Protein AF-C0KI57-F1 (afdb_monomer_lite)

InterPro domains:
  IPR005797 Cytochrome b/b6, N-terminal domain [PF00033] (1-76)
  IPR005797 Cytochrome b/b6, N-terminal domain [PS51002] (1-76)
  IPR016174 Di-haem cytochrome, transmembrane [SSF81342] (1-76)
  IPR027387 Cytochrome b/b6-like domain superfamily [G3DSA:1.20.810.10] (1-76)

pLDDT: mean 98.03, std 0.87, range [92.44, 98.69]

Structure (mmCIF, N/CA/C/O backbone):
data_AF-C0KI57-F1
#
_entry.id   AF-C0KI57-F1
#
loop_
_atom_site.group_PDB
_atom_site.id
_atom_site.type_symbol
_atom_site.label_atom_id
_atom_site.label_alt_id
_atom_site.label_comp_id
_atom_site.label_asym_id
_atom_site.label_entity_id
_atom_site.label_seq_id
_atom_site.pdbx_PDB_ins_code
_atom_site.Cartn_x
_atom_site.Cartn_y
_atom_site.Cartn_z
_atom_site.occupancy
_atom_site.B_iso_or_equiv
_atom_site.auth_seq_id
_atom_site.auth_comp_id
_atom_site.auth_asym_id
_atom_site.auth_atom_id
_atom_site.pdbx_PDB_model_num
ATOM 1 N N . HIS A 1 1 ? 7.933 6.983 -17.085 1.00 92.44 1 HIS A N 1
ATOM 2 C CA . HIS A 1 1 ? 8.878 5.888 -17.393 1.00 92.44 1 HIS A CA 1
ATOM 3 C C . HIS A 1 1 ? 8.209 4.519 -17.455 1.00 92.44 1 HIS A C 1
ATOM 5 O O . HIS A 1 1 ? 8.689 3.698 -18.219 1.00 92.44 1 HIS A O 1
ATOM 11 N N . TYR A 1 2 ? 7.145 4.259 -16.686 1.00 97.56 2 TYR A N 1
ATOM 12 C CA . TYR A 1 2 ? 6.356 3.032 -16.826 1.00 97.56 2 TYR A CA 1
ATOM 13 C C . TYR A 1 2 ? 5.429 3.099 -18.051 1.00 97.56 2 TYR A C 1
ATOM 15 O O . TYR A 1 2 ? 4.939 4.184 -18.374 1.00 97.56 2 TYR A O 1
ATOM 23 N N . THR A 1 3 ? 5.183 1.956 -18.694 1.00 97.94 3 THR A N 1
ATOM 24 C CA . THR A 1 3 ? 4.180 1.774 -19.753 1.00 97.94 3 THR A CA 1
ATOM 25 C C . THR A 1 3 ? 3.239 0.626 -19.381 1.00 97.94 3 THR A C 1
ATOM 27 O O . THR A 1 3 ? 3.683 -0.408 -18.895 1.00 97.94 3 THR A O 1
ATOM 30 N N . SER A 1 4 ? 1.933 0.796 -19.594 1.00 97.31 4 SER A N 1
ATOM 31 C CA . SER A 1 4 ? 0.904 -0.176 -19.181 1.00 97.31 4 SER A CA 1
ATOM 32 C C . SER A 1 4 ? 0.505 -1.174 -20.276 1.00 97.31 4 SER A C 1
ATOM 34 O O . SER A 1 4 ? -0.455 -1.919 -20.102 1.00 97.31 4 SER A O 1
ATOM 36 N N . ASP A 1 5 ? 1.192 -1.170 -21.419 1.00 97.88 5 ASP A N 1
ATOM 37 C CA . ASP A 1 5 ? 0.957 -2.146 -22.483 1.00 97.88 5 ASP A CA 1
ATOM 38 C C . ASP A 1 5 ? 1.633 -3.482 -22.144 1.00 97.88 5 ASP A C 1
ATOM 40 O O . ASP A 1 5 ? 2.795 -3.505 -21.731 1.00 97.88 5 ASP A O 1
ATOM 44 N N . ILE A 1 6 ? 0.929 -4.599 -22.349 1.00 97.81 6 ILE A N 1
ATOM 45 C CA . ILE A 1 6 ? 1.403 -5.939 -21.971 1.00 97.81 6 ILE A CA 1
ATOM 46 C C . ILE A 1 6 ? 2.770 -6.288 -22.575 1.00 97.81 6 ILE A C 1
ATOM 48 O O . ILE A 1 6 ? 3.578 -6.947 -21.923 1.00 97.81 6 ILE A O 1
ATOM 52 N N . SER A 1 7 ? 3.062 -5.815 -23.790 1.00 98.19 7 SER A N 1
ATOM 53 C CA . SER A 1 7 ? 4.319 -6.105 -24.484 1.00 98.19 7 SER A CA 1
ATOM 54 C C . SER A 1 7 ? 5.509 -5.311 -23.934 1.00 98.19 7 SER A C 1
ATOM 56 O O . SER A 1 7 ? 6.656 -5.716 -24.118 1.00 98.19 7 SER A O 1
ATOM 58 N N . THR A 1 8 ? 5.257 -4.203 -23.225 1.00 98.12 8 THR A N 1
ATOM 59 C CA . THR A 1 8 ? 6.303 -3.279 -22.746 1.00 98.12 8 THR A CA 1
ATOM 60 C C . THR A 1 8 ? 6.316 -3.062 -21.232 1.00 98.12 8 THR A C 1
ATOM 62 O O . THR A 1 8 ? 7.269 -2.484 -20.711 1.00 98.12 8 THR A O 1
ATOM 65 N N . ALA A 1 9 ? 5.322 -3.556 -20.490 1.00 98.12 9 ALA A N 1
ATOM 66 C CA . ALA A 1 9 ? 5.210 -3.315 -19.053 1.00 98.12 9 ALA A CA 1
ATOM 67 C C . ALA A 1 9 ? 6.449 -3.781 -18.279 1.00 98.12 9 ALA A C 1
ATOM 69 O O . ALA A 1 9 ? 7.040 -3.004 -17.527 1.00 98.12 9 ALA A O 1
ATOM 70 N N . PHE A 1 10 ? 6.907 -5.015 -18.510 1.00 98.06 10 PHE A N 1
ATOM 71 C CA . PHE A 1 10 ? 8.097 -5.536 -17.833 1.00 98.06 10 PHE A CA 1
ATOM 72 C C . PHE A 1 10 ? 9.373 -4.787 -18.244 1.00 98.06 10 PHE A C 1
ATOM 74 O O . PHE A 1 10 ? 10.145 -4.361 -17.382 1.00 98.06 10 PHE A O 1
ATOM 81 N N . SER A 1 11 ? 9.582 -4.573 -19.548 1.00 98.06 11 SER A N 1
ATOM 82 C CA . SER A 1 11 ? 10.783 -3.894 -20.044 1.00 98.06 11 SER A CA 1
ATOM 83 C C . SER A 1 11 ? 10.860 -2.445 -19.554 1.00 98.06 11 SER A C 1
ATOM 85 O O . SER A 1 11 ? 11.939 -1.993 -19.170 1.00 98.06 11 SER A O 1
ATOM 87 N N . SER A 1 12 ? 9.729 -1.744 -19.429 1.00 98.06 12 SER A N 1
ATOM 88 C CA . SER A 1 12 ? 9.688 -0.381 -18.888 1.00 98.06 12 SER A CA 1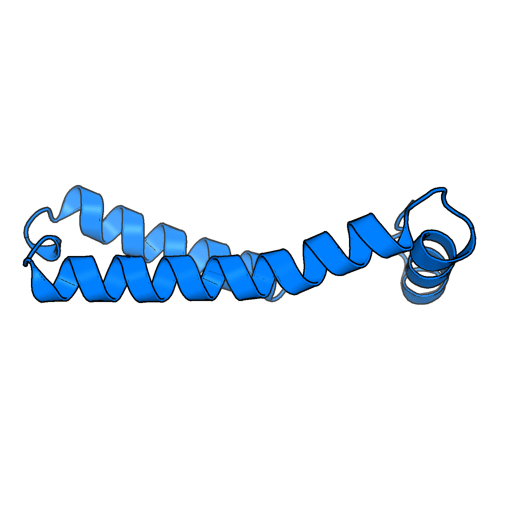
ATOM 89 C C . SER A 1 12 ? 10.120 -0.304 -17.415 1.00 98.06 12 SER A C 1
ATOM 91 O O . SER A 1 12 ? 10.839 0.622 -17.034 1.00 98.06 12 SER A O 1
ATOM 93 N N . VAL A 1 13 ? 9.787 -1.306 -16.588 1.00 98.12 13 VAL A N 1
ATOM 94 C CA . VAL A 1 13 ? 10.281 -1.400 -15.199 1.00 98.12 13 VAL A CA 1
ATOM 95 C C . VAL A 1 13 ? 11.783 -1.676 -15.171 1.00 98.12 13 VAL A C 1
ATOM 97 O O . VAL A 1 13 ? 12.501 -1.080 -14.366 1.00 98.12 13 VAL A O 1
ATOM 100 N N . THR A 1 14 ? 12.291 -2.532 -16.064 1.00 98.12 14 THR A N 1
ATOM 101 C CA . THR A 1 14 ? 13.742 -2.761 -16.156 1.00 98.12 14 THR A CA 1
ATOM 102 C C . THR A 1 14 ? 14.493 -1.502 -16.586 1.00 98.12 14 THR A C 1
ATOM 104 O O . THR A 1 14 ? 15.509 -1.178 -15.976 1.00 98.12 14 THR A O 1
ATOM 107 N N . HIS A 1 15 ? 13.942 -0.743 -17.535 1.00 98.00 15 HIS A N 1
ATOM 108 C CA . HIS A 1 15 ? 14.476 0.544 -17.970 1.00 98.00 15 HIS A CA 1
ATOM 109 C C . HIS A 1 15 ? 14.499 1.562 -16.818 1.00 98.00 15 HIS A C 1
ATOM 111 O O . HIS A 1 15 ? 15.502 2.240 -16.614 1.00 98.00 15 HIS A O 1
ATOM 117 N N . ILE A 1 16 ? 13.446 1.624 -15.986 1.00 98.31 16 ILE A N 1
ATOM 118 C CA . ILE A 1 16 ? 13.451 2.449 -14.763 1.00 98.31 16 ILE A CA 1
ATOM 119 C C . ILE A 1 16 ? 14.626 2.080 -13.858 1.00 98.31 16 ILE A C 1
ATOM 121 O O . ILE A 1 16 ? 15.340 2.955 -13.384 1.00 98.31 16 ILE A O 1
ATOM 125 N N . CYS A 1 17 ? 14.835 0.794 -13.593 1.00 98.06 17 CYS A N 1
ATOM 126 C CA . CYS A 1 17 ? 15.873 0.377 -12.656 1.00 98.06 17 CYS A CA 1
ATOM 127 C C . CYS A 1 17 ? 17.299 0.563 -13.197 1.00 98.06 17 CYS A C 1
ATOM 129 O O . CYS A 1 17 ? 18.208 0.753 -12.394 1.00 98.06 17 CYS A O 1
ATOM 131 N N . ARG A 1 18 ? 17.515 0.466 -14.514 1.00 97.81 18 ARG A N 1
ATOM 132 C CA . ARG A 1 18 ? 18.866 0.427 -15.102 1.00 97.81 18 ARG A CA 1
ATOM 133 C C . ARG 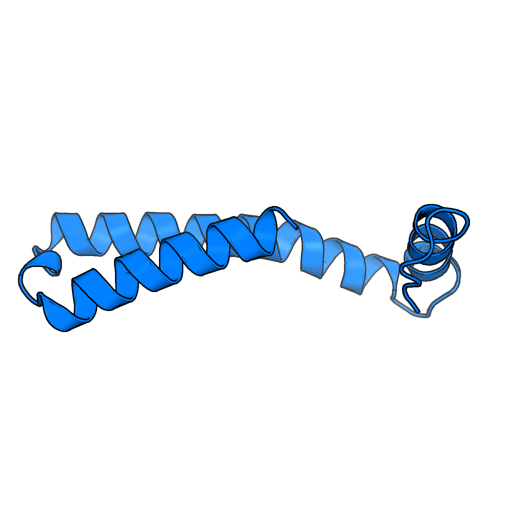A 1 18 ? 19.302 1.740 -15.738 1.00 97.81 18 ARG A C 1
ATOM 135 O O . ARG A 1 18 ? 20.457 2.118 -15.577 1.00 97.81 18 ARG A O 1
ATOM 142 N N . ASP A 1 19 ? 18.382 2.424 -16.406 1.00 97.62 19 ASP A N 1
ATOM 143 C CA . ASP A 1 19 ? 18.727 3.493 -17.347 1.00 97.62 19 ASP A CA 1
ATOM 144 C C . ASP A 1 19 ? 18.223 4.869 -16.885 1.00 97.62 19 ASP A C 1
ATOM 146 O O . ASP A 1 19 ? 18.699 5.905 -17.345 1.00 97.62 19 ASP A O 1
ATOM 150 N N . VAL A 1 20 ? 17.284 4.909 -15.932 1.00 97.88 20 VAL A N 1
ATOM 151 C CA . VAL A 1 20 ? 16.830 6.156 -15.301 1.00 97.88 20 VAL A CA 1
ATOM 152 C C . VAL A 1 20 ? 17.713 6.485 -14.098 1.00 97.88 20 VAL A C 1
ATOM 154 O O . VAL A 1 20 ? 17.894 5.663 -13.198 1.00 97.88 20 VAL A O 1
ATOM 157 N N . ASN A 1 21 ? 18.214 7.722 -14.036 1.00 98.19 21 ASN A N 1
ATOM 158 C CA . ASN A 1 21 ? 19.016 8.215 -12.913 1.00 98.19 21 ASN A CA 1
ATOM 159 C C . ASN A 1 21 ? 18.291 7.999 -11.574 1.00 98.19 21 ASN A C 1
ATOM 161 O O . ASN A 1 21 ? 17.177 8.481 -11.381 1.00 98.19 21 ASN A O 1
ATOM 165 N N . TYR A 1 22 ? 18.931 7.273 -10.652 1.00 97.88 22 TYR A N 1
ATOM 166 C CA . TYR A 1 22 ? 18.365 6.866 -9.354 1.00 97.88 22 TYR A CA 1
ATOM 167 C C . TYR A 1 22 ? 17.046 6.075 -9.428 1.00 97.88 22 TYR A C 1
ATOM 169 O O . TYR A 1 22 ? 16.390 5.870 -8.405 1.00 97.88 22 TYR A O 1
ATOM 177 N N . GLY A 1 23 ? 16.653 5.575 -10.601 1.00 98.19 23 GLY A N 1
ATOM 178 C CA . GLY A 1 23 ? 15.385 4.870 -10.763 1.00 98.19 23 GLY A CA 1
ATOM 179 C C . GLY A 1 23 ? 15.322 3.572 -9.953 1.00 98.19 23 GLY A C 1
ATOM 180 O O . GLY A 1 23 ? 14.276 3.263 -9.380 1.00 98.19 23 GLY A O 1
ATOM 181 N N . TRP A 1 24 ? 16.452 2.872 -9.777 1.00 97.88 24 TRP A N 1
ATOM 182 C CA . TRP A 1 24 ? 16.547 1.719 -8.871 1.00 97.88 24 TRP A CA 1
ATOM 183 C C . TRP A 1 24 ? 16.208 2.082 -7.421 1.00 97.88 24 TRP A C 1
ATOM 185 O O . TRP A 1 24 ? 15.516 1.321 -6.743 1.00 97.88 24 TRP A O 1
ATOM 195 N N . LEU A 1 25 ? 16.680 3.236 -6.940 1.00 98.00 25 LEU A N 1
ATOM 196 C CA . LEU A 1 25 ? 16.472 3.677 -5.565 1.00 98.00 25 LEU A CA 1
ATOM 197 C C . LEU A 1 25 ? 14.995 3.997 -5.356 1.00 98.00 25 LEU A C 1
ATOM 199 O O . LEU A 1 25 ? 14.386 3.493 -4.417 1.00 98.00 25 LEU A O 1
ATOM 203 N N . ILE A 1 26 ? 14.405 4.764 -6.274 1.00 98.31 26 ILE A N 1
ATOM 204 C CA . ILE A 1 26 ? 12.989 5.144 -6.218 1.00 98.31 26 ILE A CA 1
ATOM 205 C C . ILE A 1 26 ? 12.095 3.901 -6.294 1.00 98.31 26 ILE A C 1
ATOM 207 O O . ILE A 1 26 ? 11.167 3.764 -5.499 1.00 98.31 26 ILE A O 1
ATOM 211 N N . ARG A 1 27 ? 12.396 2.950 -7.190 1.00 97.88 27 ARG A N 1
ATOM 212 C CA . ARG A 1 27 ? 11.621 1.708 -7.321 1.00 97.88 27 ARG A CA 1
ATOM 213 C C . ARG A 1 27 ? 11.703 0.852 -6.059 1.00 97.88 27 ARG A C 1
ATOM 215 O O . ARG A 1 27 ? 10.683 0.329 -5.616 1.00 97.88 27 ARG A O 1
ATOM 222 N N . ASN A 1 28 ? 12.891 0.694 -5.473 1.00 98.12 28 ASN A N 1
ATOM 223 C CA . ASN A 1 28 ? 13.044 -0.060 -4.226 1.00 98.12 28 ASN A CA 1
ATOM 224 C C . ASN A 1 28 ? 12.381 0.650 -3.044 1.00 98.12 28 ASN A C 1
ATOM 226 O O . ASN A 1 28 ? 11.748 -0.016 -2.229 1.00 98.12 28 ASN A O 1
ATOM 230 N N . MET A 1 29 ? 12.476 1.977 -2.965 1.00 98.56 29 MET A N 1
ATOM 231 C CA . MET A 1 29 ? 11.779 2.767 -1.951 1.00 98.56 29 MET A CA 1
ATOM 232 C C . MET A 1 29 ? 10.264 2.593 -2.067 1.00 98.56 29 MET A C 1
ATOM 234 O O . MET A 1 29 ? 9.612 2.366 -1.059 1.00 98.56 29 MET A O 1
ATOM 238 N N . HIS A 1 30 ? 9.702 2.641 -3.276 1.00 98.25 30 HIS A N 1
ATOM 239 C CA . HIS A 1 30 ? 8.268 2.445 -3.486 1.00 98.25 30 HIS A CA 1
ATOM 240 C C . HIS A 1 30 ? 7.818 1.038 -3.057 1.00 98.25 30 HIS A C 1
ATOM 242 O O . HIS A 1 30 ? 6.875 0.902 -2.281 1.00 98.25 30 HIS A O 1
ATOM 248 N N . ALA A 1 31 ? 8.542 -0.004 -3.484 1.00 98.06 31 ALA A N 1
ATOM 249 C CA . ALA A 1 31 ? 8.217 -1.389 -3.142 1.00 98.06 31 ALA A CA 1
ATOM 250 C C . ALA A 1 31 ? 8.323 -1.672 -1.630 1.00 98.06 31 ALA A C 1
ATOM 252 O O . ALA A 1 31 ? 7.401 -2.225 -1.037 1.00 98.06 31 ALA A O 1
ATOM 253 N N . ASN A 1 32 ? 9.419 -1.263 -0.981 1.00 98.38 32 ASN A N 1
ATOM 254 C CA . ASN A 1 32 ? 9.575 -1.439 0.468 1.00 98.38 32 ASN A CA 1
ATOM 255 C C . ASN A 1 32 ? 8.657 -0.500 1.265 1.00 98.38 32 ASN A C 1
ATOM 257 O O . ASN A 1 32 ? 8.183 -0.858 2.342 1.00 98.38 32 ASN A O 1
ATOM 261 N N . GLY A 1 33 ? 8.378 0.686 0.723 1.00 98.50 33 GLY A N 1
ATOM 262 C CA . GLY A 1 33 ? 7.458 1.665 1.287 1.00 98.50 33 GLY A CA 1
ATOM 263 C C . GLY A 1 33 ? 6.038 1.123 1.397 1.00 98.50 33 GLY A C 1
ATOM 264 O O . GLY A 1 33 ? 5.401 1.343 2.422 1.00 98.50 33 GLY A O 1
ATOM 265 N N . ALA A 1 34 ? 5.573 0.343 0.415 1.00 98.12 34 ALA A N 1
ATOM 266 C CA . ALA A 1 34 ? 4.283 -0.341 0.496 1.00 98.12 34 ALA A CA 1
ATOM 267 C C . ALA A 1 34 ? 4.220 -1.303 1.699 1.00 98.12 34 ALA A C 1
ATOM 269 O O . ALA A 1 34 ? 3.287 -1.232 2.498 1.00 98.12 34 ALA A O 1
ATOM 270 N N . SER A 1 35 ? 5.246 -2.135 1.906 1.00 98.00 35 SER A N 1
ATOM 271 C CA . SER A 1 35 ? 5.325 -3.025 3.076 1.00 98.00 35 SER A CA 1
ATOM 272 C C . SER A 1 35 ? 5.369 -2.252 4.397 1.00 98.00 35 SER A C 1
ATOM 274 O O . SER A 1 35 ? 4.662 -2.593 5.345 1.00 98.00 35 SER A O 1
ATOM 276 N N . PHE A 1 36 ? 6.166 -1.181 4.460 1.00 98.19 36 PHE A N 1
ATOM 277 C CA . PHE A 1 36 ? 6.231 -0.310 5.634 1.00 98.19 36 PHE A CA 1
ATOM 278 C C . PHE A 1 36 ? 4.874 0.336 5.946 1.00 98.19 36 PHE A C 1
ATOM 280 O O . PHE A 1 36 ? 4.475 0.414 7.106 1.00 98.19 36 PHE A O 1
ATOM 287 N N . PHE A 1 37 ? 4.123 0.721 4.915 1.00 97.81 37 PHE A N 1
ATOM 288 C CA . PHE A 1 37 ? 2.790 1.292 5.065 1.00 97.81 37 PHE A CA 1
ATOM 289 C C . PHE A 1 37 ? 1.823 0.320 5.760 1.00 97.81 37 PHE A C 1
ATOM 291 O O . PHE A 1 37 ? 1.115 0.716 6.688 1.00 97.81 37 PHE A O 1
ATOM 298 N N . PHE A 1 38 ? 1.849 -0.969 5.402 1.00 98.19 38 PHE A N 1
ATOM 299 C C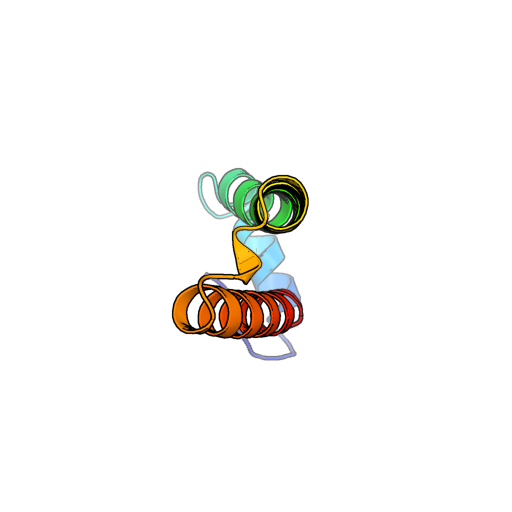A . PHE A 1 38 ? 1.063 -1.995 6.101 1.00 98.19 38 PHE A CA 1
ATOM 300 C C . PHE A 1 38 ? 1.511 -2.206 7.547 1.00 98.19 38 PHE A C 1
ATOM 302 O O . PHE A 1 38 ? 0.661 -2.342 8.425 1.00 98.19 38 PHE A O 1
ATOM 309 N N . ILE A 1 39 ? 2.819 -2.170 7.827 1.00 98.56 39 ILE A N 1
ATOM 310 C CA . ILE A 1 39 ? 3.327 -2.221 9.207 1.00 98.56 39 ILE A CA 1
ATOM 311 C C . ILE A 1 39 ? 2.739 -1.061 10.027 1.00 98.56 39 ILE A C 1
ATOM 313 O O . ILE A 1 39 ? 2.212 -1.282 11.120 1.00 98.56 39 ILE A O 1
ATOM 317 N N . CYS A 1 40 ? 2.756 0.162 9.489 1.00 98.69 40 CYS A N 1
ATOM 318 C CA . CYS A 1 40 ? 2.152 1.328 10.135 1.00 98.69 40 CYS A CA 1
ATOM 319 C C . CYS A 1 40 ? 0.648 1.153 10.371 1.00 98.69 40 CYS A C 1
ATOM 321 O O . CYS A 1 40 ? 0.171 1.452 11.466 1.00 98.69 40 CYS A O 1
ATOM 323 N N . ILE A 1 41 ? -0.096 0.651 9.382 1.00 98.56 41 ILE A N 1
ATOM 324 C CA . ILE A 1 41 ? -1.539 0.420 9.511 1.00 98.56 41 ILE A CA 1
ATOM 325 C C . ILE A 1 41 ? -1.843 -0.623 10.585 1.00 98.56 41 ILE A C 1
ATOM 327 O O . ILE A 1 41 ? -2.700 -0.384 11.433 1.00 98.56 41 ILE A O 1
ATOM 331 N N . TYR A 1 42 ? -1.141 -1.756 10.605 1.00 98.50 42 TYR A N 1
ATOM 332 C CA . TYR A 1 42 ? -1.390 -2.788 11.610 1.00 98.50 42 TYR A CA 1
ATOM 333 C C . TYR A 1 42 ? -1.070 -2.297 13.020 1.00 98.50 42 TYR A C 1
ATOM 335 O O . TYR A 1 42 ? -1.866 -2.518 13.934 1.00 98.50 42 TYR A O 1
ATOM 343 N N . MET A 1 43 ? 0.025 -1.550 13.198 1.00 98.56 43 MET A N 1
ATOM 344 C CA . MET A 1 43 ? 0.314 -0.891 14.476 1.00 98.56 43 MET A CA 1
ATOM 345 C C . MET A 1 43 ? -0.763 0.137 14.851 1.00 98.56 43 MET A C 1
ATOM 347 O O . MET A 1 43 ? -1.179 0.199 16.008 1.00 98.56 43 MET A O 1
ATOM 351 N N . HIS A 1 44 ? -1.257 0.920 13.888 1.00 98.62 44 HIS A N 1
ATOM 352 C CA . HIS A 1 44 ? -2.319 1.902 14.107 1.00 98.62 44 HIS A CA 1
ATOM 353 C C . HIS A 1 44 ? -3.633 1.242 14.562 1.00 98.62 44 HIS A C 1
ATOM 355 O O . HIS A 1 44 ? -4.242 1.692 15.535 1.00 98.62 44 HIS A O 1
ATOM 361 N N . ILE A 1 45 ? -4.034 0.142 13.916 1.00 98.62 45 ILE A N 1
ATOM 362 C CA . ILE A 1 45 ? -5.219 -0.645 14.285 1.00 98.62 45 ILE A CA 1
ATOM 363 C C . ILE A 1 45 ? -5.032 -1.270 15.669 1.00 98.62 45 ILE A C 1
ATOM 365 O O . ILE A 1 45 ? -5.914 -1.134 16.515 1.00 98.62 45 ILE A O 1
ATOM 369 N N . ALA A 1 46 ? -3.881 -1.897 15.936 1.00 98.62 46 ALA A N 1
ATOM 370 C CA . ALA A 1 46 ? -3.582 -2.507 17.231 1.00 98.62 46 ALA A CA 1
ATOM 371 C C . ALA A 1 46 ? -3.666 -1.485 18.374 1.00 98.62 46 ALA A C 1
ATOM 373 O O . ALA A 1 46 ? -4.324 -1.732 19.385 1.00 98.62 46 ALA A O 1
ATOM 374 N N . ARG A 1 47 ? -3.089 -0.291 18.183 1.00 98.69 47 ARG A N 1
ATOM 375 C CA . ARG A 1 47 ? -3.228 0.844 19.106 1.00 98.69 47 ARG A CA 1
ATOM 376 C C . ARG A 1 47 ? -4.695 1.238 19.287 1.00 98.69 47 ARG A C 1
ATOM 378 O O . ARG A 1 47 ? -5.124 1.502 20.408 1.00 98.69 47 ARG A O 1
ATOM 385 N N . GLY A 1 48 ? -5.465 1.294 18.202 1.00 98.44 48 GLY A N 1
ATOM 386 C CA . GLY A 1 48 ? -6.883 1.647 18.244 1.00 98.44 48 GLY A CA 1
ATOM 387 C C . GLY A 1 48 ? -7.731 0.641 19.027 1.00 98.44 48 GLY A C 1
ATOM 388 O O . GLY A 1 48 ? -8.629 1.047 19.764 1.00 98.44 48 GLY A O 1
ATOM 389 N N . LEU A 1 49 ? -7.411 -0.650 18.932 1.00 98.44 49 LEU A N 1
ATOM 390 C CA . LEU A 1 49 ? -8.041 -1.706 19.726 1.00 98.44 49 LEU A CA 1
ATOM 391 C C . LEU A 1 49 ? -7.622 -1.634 21.199 1.00 98.44 49 LEU A C 1
ATOM 393 O O . LEU A 1 49 ? -8.487 -1.651 22.071 1.00 98.44 49 LEU A O 1
ATOM 397 N N . TYR A 1 50 ? -6.321 -1.483 21.471 1.00 98.56 50 TYR A N 1
ATOM 398 C CA . TYR A 1 50 ? -5.769 -1.454 22.829 1.00 98.56 50 TYR A CA 1
ATOM 399 C C . TYR A 1 50 ? -6.323 -0.298 23.676 1.00 98.56 50 TYR A C 1
ATOM 401 O O . TYR A 1 50 ? -6.681 -0.496 24.832 1.00 98.56 50 TYR A O 1
ATOM 409 N N . TYR A 1 51 ? -6.450 0.902 23.098 1.00 98.50 51 TYR A N 1
ATOM 410 C CA . TYR A 1 51 ? -6.969 2.085 23.801 1.00 98.50 51 TYR A CA 1
ATOM 411 C C . TYR A 1 51 ? -8.475 2.323 23.603 1.00 98.50 51 TYR A C 1
ATOM 413 O O . TYR A 1 51 ? -8.968 3.401 23.929 1.00 98.50 51 TYR A O 1
ATOM 421 N N . GLY A 1 52 ? -9.217 1.376 23.018 1.00 97.88 52 GLY A N 1
ATOM 422 C CA . GLY A 1 52 ? -10.660 1.538 22.803 1.00 97.88 52 GLY A CA 1
ATOM 423 C C . GLY A 1 52 ? -11.039 2.664 21.830 1.00 97.88 52 GLY A C 1
ATOM 424 O O . GLY A 1 52 ? -12.163 3.156 21.853 1.00 97.88 52 GLY A O 1
ATOM 425 N N . SER A 1 53 ? -10.128 3.093 20.951 1.00 97.81 53 SER A N 1
ATOM 426 C CA . SER A 1 53 ? -10.383 4.185 19.997 1.00 97.81 53 SER A CA 1
ATOM 427 C C . SER A 1 53 ? -11.462 3.837 18.959 1.00 97.81 53 SER A C 1
ATOM 429 O O . SER A 1 53 ? -12.043 4.740 18.365 1.00 97.81 53 SER A O 1
ATOM 431 N N . TYR A 1 54 ? -11.798 2.553 18.788 1.00 97.44 54 TYR A N 1
ATOM 432 C CA . TYR A 1 54 ? -12.930 2.094 17.970 1.00 97.44 54 TYR A CA 1
ATOM 433 C C . TYR A 1 54 ? -14.310 2.538 18.496 1.00 97.44 54 TYR A C 1
ATOM 435 O O . TYR A 1 54 ? -15.329 2.337 17.828 1.00 97.44 54 TYR A O 1
ATOM 443 N N . LEU A 1 55 ? -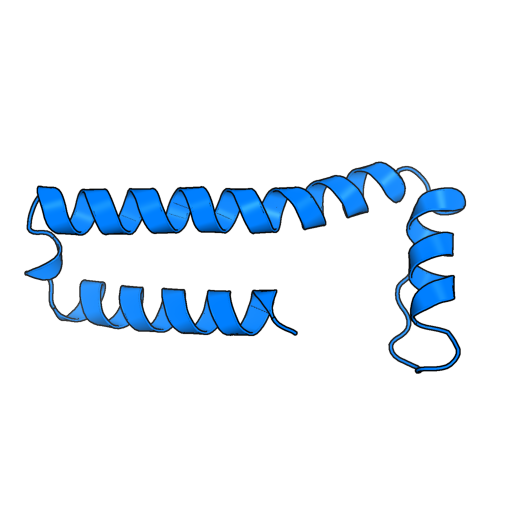14.376 3.123 19.700 1.00 97.56 55 LEU A N 1
ATOM 444 C CA . LEU A 1 55 ? -15.583 3.768 20.220 1.00 97.56 55 LEU A CA 1
ATOM 445 C C . LEU A 1 55 ? -15.931 5.050 19.446 1.00 97.56 55 LEU A C 1
ATOM 447 O O . LEU A 1 55 ? -17.108 5.392 19.351 1.00 97.56 55 LEU A O 1
ATOM 451 N N . TYR A 1 56 ? -14.949 5.709 18.818 1.00 97.94 56 TYR A N 1
ATOM 452 C CA . TYR A 1 56 ? -15.181 6.805 17.874 1.00 97.94 56 TYR A CA 1
ATOM 453 C C . TYR A 1 56 ? -15.651 6.245 16.525 1.00 97.94 56 TYR A C 1
ATOM 455 O O . TYR A 1 56 ? -14.863 6.088 15.593 1.00 97.94 56 TYR A O 1
ATOM 463 N N . LYS A 1 57 ? -16.941 5.899 16.446 1.00 97.12 57 LYS A N 1
ATOM 464 C CA . LYS A 1 57 ? -17.523 5.098 15.356 1.00 97.12 57 LYS A CA 1
ATOM 465 C C . LYS A 1 57 ? -17.282 5.663 13.960 1.00 97.12 57 LYS A C 1
ATOM 467 O O . LYS A 1 57 ? -16.830 4.914 13.102 1.00 97.12 57 LYS A O 1
ATOM 472 N N . GLU A 1 58 ? -17.504 6.957 13.750 1.00 98.25 58 GLU A N 1
ATOM 473 C CA . GLU A 1 58 ? -17.280 7.584 12.440 1.00 98.25 58 GLU A CA 1
ATOM 474 C C . GLU A 1 58 ? -15.812 7.469 12.007 1.00 98.25 58 GLU A C 1
ATOM 476 O O . GLU A 1 58 ? -15.510 6.948 10.934 1.00 98.25 58 GLU A O 1
ATOM 481 N N . THR A 1 59 ? -14.878 7.849 12.886 1.00 98.31 59 THR A N 1
ATOM 482 C CA . THR A 1 59 ? -13.434 7.751 12.624 1.00 98.31 59 THR A CA 1
ATOM 483 C C . THR A 1 59 ? -12.993 6.308 12.390 1.00 98.31 59 THR A C 1
ATOM 485 O O . THR A 1 59 ? -12.192 6.043 11.497 1.00 98.31 59 THR A O 1
ATOM 488 N N . TRP A 1 60 ? -13.520 5.362 13.170 1.00 98.62 60 TRP A N 1
ATOM 489 C CA . TRP A 1 60 ? -13.192 3.946 13.028 1.00 98.62 60 TRP A CA 1
ATOM 490 C C . TRP A 1 60 ? -13.693 3.372 11.702 1.00 98.62 60 TRP A C 1
ATOM 492 O O . TRP A 1 60 ? -12.934 2.706 11.004 1.00 98.62 60 TRP A O 1
ATOM 502 N N . ASN A 1 61 ? -14.936 3.674 11.316 1.00 98.25 61 ASN A N 1
ATOM 503 C CA . ASN A 1 61 ? -15.513 3.226 10.050 1.00 98.25 61 ASN A CA 1
ATOM 504 C C . ASN A 1 61 ? -14.743 3.796 8.849 1.00 98.25 61 ASN A C 1
ATOM 506 O O . ASN A 1 61 ? -14.423 3.048 7.925 1.00 98.25 61 ASN A O 1
ATOM 510 N N . ILE A 1 62 ? -14.362 5.080 8.891 1.00 98.62 62 ILE A N 1
ATOM 511 C CA . ILE A 1 62 ? -13.473 5.680 7.882 1.00 98.62 62 ILE A CA 1
ATOM 512 C C . ILE A 1 62 ? -12.125 4.949 7.858 1.00 98.62 62 ILE A C 1
ATOM 514 O O . ILE A 1 62 ? -11.629 4.621 6.783 1.00 98.62 62 ILE A O 1
ATOM 518 N N . GLY A 1 63 ? -11.551 4.627 9.021 1.00 98.50 63 GLY A N 1
ATOM 519 C CA . GLY A 1 63 ? -10.318 3.844 9.126 1.00 98.50 63 GLY A CA 1
ATOM 520 C C . GLY A 1 63 ? -10.412 2.459 8.473 1.00 98.50 63 GLY A C 1
ATOM 521 O O . GLY A 1 63 ? -9.486 2.049 7.776 1.00 98.50 63 GLY A O 1
ATOM 522 N N . VAL A 1 64 ? -11.541 1.758 8.629 1.00 98.56 64 VAL A N 1
ATOM 523 C CA . VAL A 1 64 ? -11.795 0.467 7.962 1.00 98.56 64 VAL A CA 1
ATOM 524 C C . VAL A 1 64 ? -11.888 0.638 6.443 1.00 98.56 64 VAL A C 1
ATOM 526 O O . VAL A 1 64 ? -11.288 -0.141 5.706 1.00 98.56 64 VAL A O 1
ATOM 529 N N . VAL A 1 65 ? -12.579 1.674 5.958 1.00 98.62 65 VAL A N 1
ATOM 530 C CA . VAL A 1 65 ? -12.635 1.976 4.517 1.00 98.62 65 VAL A CA 1
ATOM 531 C C . VAL A 1 65 ? -11.240 2.292 3.972 1.00 98.62 65 VAL A C 1
ATOM 533 O O . VAL A 1 65 ? -10.861 1.758 2.932 1.00 98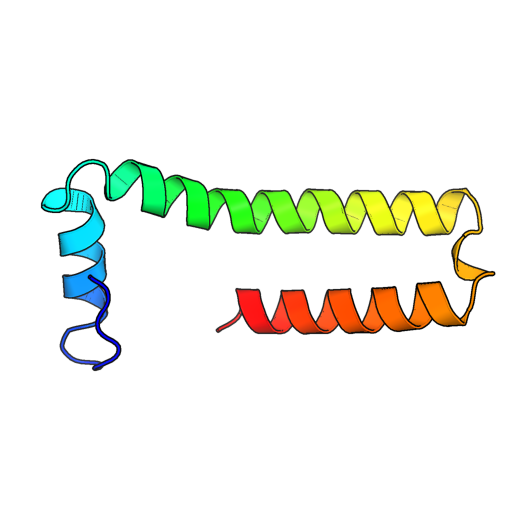.62 65 VAL A O 1
ATOM 536 N N . LEU A 1 66 ? -10.443 3.093 4.686 1.00 98.62 66 LEU A N 1
ATOM 537 C CA . LEU A 1 66 ? -9.061 3.396 4.306 1.00 98.62 66 LEU A CA 1
ATOM 538 C C . LEU A 1 66 ? -8.193 2.134 4.244 1.00 98.62 66 LEU A C 1
ATOM 540 O O . LEU A 1 66 ? -7.436 1.980 3.289 1.00 98.62 66 LEU A O 1
ATOM 544 N N . LEU A 1 67 ? -8.332 1.210 5.201 1.00 98.44 67 LEU A N 1
ATOM 545 C CA . LEU A 1 67 ? -7.648 -0.086 5.155 1.00 98.44 67 LEU A CA 1
ATOM 546 C C . LEU A 1 67 ? -7.991 -0.845 3.863 1.00 98.44 67 LEU A C 1
ATOM 548 O O . LEU A 1 67 ? -7.084 -1.290 3.162 1.00 98.44 67 LEU A O 1
ATOM 552 N N . LEU A 1 68 ? -9.278 -0.955 3.516 1.00 98.50 68 LEU A N 1
ATOM 553 C CA . LEU A 1 68 ? -9.717 -1.657 2.305 1.00 98.50 68 LEU A CA 1
ATOM 554 C C . LEU A 1 68 ? -9.216 -0.979 1.022 1.00 98.50 68 LEU A C 1
ATOM 556 O O . LEU A 1 68 ? -8.761 -1.661 0.105 1.00 98.50 68 LEU A O 1
ATOM 560 N N . LEU A 1 69 ? -9.249 0.355 0.961 1.00 98.62 69 LEU A N 1
ATOM 561 C CA . LEU A 1 69 ? -8.722 1.117 -0.175 1.00 98.62 69 LEU A CA 1
ATOM 562 C C . LEU A 1 69 ? -7.217 0.889 -0.363 1.00 98.62 69 LEU A C 1
ATOM 564 O O . LEU A 1 69 ? -6.756 0.708 -1.490 1.00 98.62 69 LEU A O 1
ATOM 568 N N . VAL A 1 70 ? -6.450 0.855 0.727 1.00 98.38 70 VAL A N 1
ATOM 569 C CA . VAL A 1 70 ? -5.003 0.602 0.686 1.00 98.38 70 VAL A CA 1
ATOM 570 C C . VAL A 1 70 ? -4.708 -0.835 0.261 1.00 98.38 70 VAL A C 1
ATOM 572 O O . VAL A 1 70 ? -3.810 -1.050 -0.549 1.00 98.38 70 VAL A O 1
ATOM 575 N N . MET A 1 71 ? -5.485 -1.813 0.740 1.00 98.25 71 MET A N 1
ATOM 576 C CA . MET A 1 71 ? -5.381 -3.206 0.291 1.00 98.25 71 MET A CA 1
ATOM 577 C C . MET A 1 71 ? -5.628 -3.338 -1.213 1.00 98.25 71 MET A C 1
ATOM 579 O O . MET A 1 71 ? -4.836 -3.982 -1.895 1.00 98.25 71 MET A O 1
ATOM 583 N N . MET A 1 72 ? -6.675 -2.695 -1.742 1.00 98.25 72 MET A N 1
ATOM 584 C CA . MET A 1 72 ? -6.932 -2.684 -3.186 1.00 98.25 72 MET A CA 1
ATOM 585 C C . MET A 1 72 ? -5.802 -1.995 -3.957 1.00 98.25 72 MET A C 1
ATOM 587 O O . MET A 1 72 ? -5.335 -2.531 -4.952 1.00 98.25 72 MET A O 1
ATOM 591 N N . THR A 1 73 ? -5.320 -0.847 -3.475 1.00 98.12 73 THR A N 1
ATOM 592 C CA . THR A 1 73 ? -4.240 -0.094 -4.137 1.00 98.12 73 THR A CA 1
ATOM 593 C C . THR A 1 73 ? -2.927 -0.877 -4.186 1.00 98.12 73 THR A C 1
ATOM 595 O O . THR A 1 73 ? -2.202 -0.767 -5.161 1.00 98.12 73 THR A O 1
ATOM 598 N N . ALA A 1 74 ? -2.610 -1.667 -3.157 1.00 96.56 74 ALA A N 1
ATOM 599 C CA . ALA A 1 74 ? -1.397 -2.484 -3.132 1.00 96.56 74 ALA A CA 1
ATOM 600 C C . ALA A 1 74 ? -1.507 -3.786 -3.945 1.00 96.56 74 ALA A C 1
ATOM 602 O O . ALA A 1 74 ? -0.490 -4.428 -4.204 1.00 96.56 74 ALA A O 1
ATOM 603 N N . PHE A 1 75 ? -2.729 -4.207 -4.28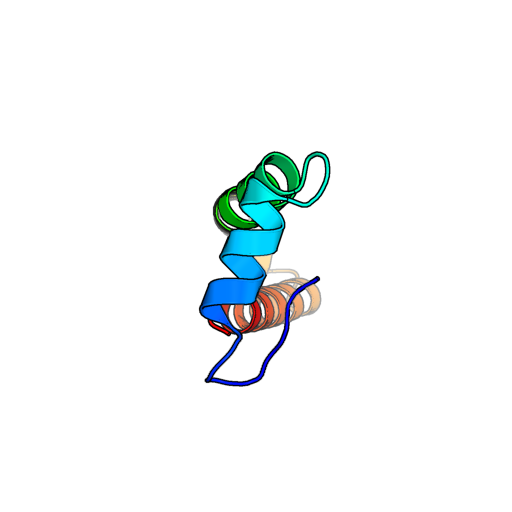0 1.00 97.38 75 PHE A N 1
ATOM 604 C CA . PHE A 1 75 ? -2.987 -5.414 -5.061 1.00 97.38 75 PHE A CA 1
ATOM 605 C C . PHE A 1 75 ? -2.898 -5.176 -6.576 1.00 97.38 75 PHE A C 1
ATOM 607 O O . PHE A 1 75 ? -2.488 -6.085 -7.298 1.00 97.38 75 PHE A O 1
ATOM 614 N N . VAL A 1 76 ? -3.310 -3.989 -7.039 1.00 94.44 76 VAL A N 1
ATOM 615 C CA . VAL A 1 76 ? -3.281 -3.567 -8.454 1.00 94.44 76 VAL A CA 1
ATOM 616 C C . VAL A 1 76 ? -1.858 -3.237 -8.895 1.00 94.44 76 VAL A C 1
ATOM 618 O O . VAL A 1 76 ? -1.495 -3.661 -10.014 1.00 94.44 76 VAL A O 1
#

Secondary structure (DSSP, 8-state):
----STTTHHHHHHHHHHTSTTHHHHHHHHHHHHHHHHHHHHHHHHHHHHTTGGGSHHHHHHHHHHHHHHHHHHH-

Radius of gyration: 17.51 Å; chains: 1; bounding box: 36×14×48 Å

Organism: NCBI:txid551206

Sequence (76 aa):
HYTSDISTAFSSVTHICRDVNYGWLIRNMHANGASFFFICIYMHIARGLYYGSYLYKETWNIGVVLLLLVMMTAFV

Foldseek 3Di:
DADPDPVCRVVRLVCLCPPNDCSVVVVVCVVVVLVVVVVVLVVVVVVCVVVVVVVVPVVVVVSVVVVVVSVVVVVD